Protein AF-A0A2H3DLX3-F1 (afdb_monomer_lite)

Sequence (160 aa):
MQASPPNLSQDDRSVIFDLLDMRLNRMTLQALLYGLYTGIVAIVLWVMFSPPKQSRGTFLRTMIIMLYVLLTIAYAMDWAFERRVFVEHGYNYYSVYTALIDDGPWWRANYFVGSVTGGISTLLVDIIIIWRCWTLWDRQWRAVSIPIICAVTGTGHADV

pLDDT: mean 80.69, std 12.64, range [38.03, 94.31]

Organism: Armillaria gallica (NCBI:txid47427)

Secondary structure (DSSP, 8-state):
-PPPPP---HHHHHHHHHHHHHHHHHHHHHHHHHHHHHHHHHHHHHHHHS----HHHHHHHHHHHHHHHHHHHHHHHHHHHHHHHHHHSTT-HHHHHHHHHS--HHHHHHHHHHHHHHHHHHHHHHHHHHHHHHHHTTT-GGGTHHHHHHHHHHHHTS--

Structure (mmCIF, N/CA/C/O backbone):
data_AF-A0A2H3DLX3-F1
#
_entry.id   AF-A0A2H3DLX3-F1
#
loop_
_atom_site.group_PDB
_atom_site.id
_atom_site.type_symbol
_atom_site.label_atom_id
_atom_site.label_alt_id
_atom_site.label_comp_id
_atom_site.label_asym_id
_atom_site.label_entity_id
_atom_site.label_seq_id
_atom_site.pdbx_PDB_ins_code
_atom_site.Cartn_x
_atom_site.Cartn_y
_atom_site.Cartn_z
_atom_site.occupancy
_atom_site.B_iso_or_equiv
_atom_site.auth_seq_id
_atom_site.auth_comp_id
_atom_site.auth_asym_id
_atom_site.auth_atom_id
_atom_site.pdbx_PDB_model_num
ATOM 1 N N . MET A 1 1 ? 8.086 5.882 -34.167 1.00 41.47 1 MET A N 1
ATOM 2 C CA . MET A 1 1 ? 9.440 5.504 -34.624 1.00 41.47 1 MET A CA 1
ATOM 3 C C . MET A 1 1 ? 10.029 4.578 -33.574 1.00 41.47 1 MET A C 1
ATOM 5 O O . MET A 1 1 ? 10.110 4.983 -32.424 1.00 41.47 1 MET A O 1
ATOM 9 N N . GLN A 1 2 ? 10.324 3.328 -33.938 1.00 54.31 2 GLN A N 1
ATOM 10 C CA . GLN A 1 2 ? 11.006 2.367 -33.066 1.00 54.31 2 GLN A CA 1
ATOM 11 C C . GLN A 1 2 ? 12.458 2.808 -32.890 1.00 54.31 2 GLN A C 1
ATOM 13 O O . GLN A 1 2 ? 13.198 2.878 -33.869 1.00 54.31 2 GLN A O 1
ATOM 18 N N . ALA A 1 3 ? 12.855 3.117 -31.660 1.00 55.12 3 ALA A N 1
ATOM 19 C CA . ALA A 1 3 ? 14.260 3.249 -31.318 1.00 55.12 3 ALA A CA 1
ATOM 20 C C . ALA A 1 3 ? 14.782 1.854 -30.962 1.00 55.12 3 ALA A C 1
ATOM 22 O O . ALA A 1 3 ? 14.257 1.208 -30.052 1.00 55.12 3 ALA A O 1
ATOM 23 N N . SER A 1 4 ? 15.792 1.372 -31.687 1.00 60.47 4 SER A N 1
ATOM 24 C CA . SER A 1 4 ? 16.584 0.231 -31.223 1.00 60.47 4 SER A CA 1
ATOM 25 C C . SER A 1 4 ? 17.097 0.526 -29.809 1.00 60.47 4 SER A C 1
ATOM 27 O O . SER A 1 4 ? 17.433 1.685 -29.540 1.00 60.47 4 SER A O 1
ATOM 29 N N . PRO A 1 5 ? 17.162 -0.474 -28.906 1.00 63.62 5 PRO A N 1
ATOM 30 C CA . PRO A 1 5 ? 17.785 -0.278 -27.604 1.00 63.62 5 PRO A CA 1
ATOM 31 C C . PRO A 1 5 ? 19.142 0.405 -27.781 1.00 63.62 5 PRO A C 1
ATOM 33 O O . PRO A 1 5 ? 19.903 -0.010 -28.664 1.00 63.62 5 PRO A O 1
ATOM 36 N N . PRO A 1 6 ? 19.467 1.424 -26.967 1.00 70.50 6 PRO A N 1
ATOM 37 C CA . PRO A 1 6 ? 20.822 1.940 -26.939 1.00 70.50 6 PRO A CA 1
ATOM 38 C C . PRO A 1 6 ? 21.776 0.778 -26.660 1.00 70.50 6 PRO A C 1
ATOM 40 O O . PRO A 1 6 ? 21.454 -0.148 -25.907 1.00 70.50 6 PRO A O 1
ATOM 43 N N . ASN A 1 7 ? 22.938 0.799 -27.307 1.00 75.44 7 ASN A N 1
ATOM 44 C CA . ASN A 1 7 ? 23.929 -0.258 -27.166 1.00 75.44 7 ASN A CA 1
ATOM 45 C C . ASN A 1 7 ? 24.624 -0.101 -25.802 1.00 75.44 7 ASN A C 1
ATOM 47 O O . ASN A 1 7 ? 25.690 0.493 -25.696 1.00 75.44 7 ASN A O 1
ATOM 51 N N . LEU A 1 8 ? 23.937 -0.550 -24.750 1.00 79.75 8 LEU A N 1
ATOM 52 C CA . LEU A 1 8 ? 24.357 -0.448 -23.352 1.00 79.75 8 LEU A CA 1
ATOM 53 C C . LEU A 1 8 ? 25.490 -1.430 -23.046 1.00 79.75 8 LEU A C 1
ATOM 55 O O . LEU A 1 8 ? 25.514 -2.519 -23.641 1.00 79.75 8 LEU A O 1
ATOM 59 N N . SER A 1 9 ? 26.366 -1.069 -22.098 1.00 85.12 9 SER A N 1
ATOM 60 C CA . SER A 1 9 ? 27.396 -1.969 -21.565 1.00 85.12 9 SER A CA 1
ATOM 61 C C . SER A 1 9 ? 26.753 -3.221 -20.960 1.00 85.12 9 SER A C 1
ATOM 63 O O . SER A 1 9 ? 25.580 -3.212 -20.580 1.00 85.12 9 SER A O 1
ATOM 65 N N . GLN A 1 10 ? 27.509 -4.316 -20.865 1.00 86.12 10 GLN A N 1
ATOM 66 C CA . GLN A 1 10 ? 27.044 -5.525 -20.185 1.00 86.12 10 GLN A CA 1
ATOM 67 C C . GLN A 1 10 ? 26.668 -5.232 -18.725 1.00 86.12 10 GLN A C 1
ATOM 69 O O . GLN A 1 10 ? 25.630 -5.709 -18.269 1.00 86.12 10 GLN A O 1
ATOM 74 N N . ASP A 1 11 ? 27.449 -4.386 -18.049 1.00 87.81 11 ASP A N 1
ATOM 75 C CA . ASP A 1 11 ? 27.209 -3.988 -16.659 1.00 87.81 11 ASP A CA 1
ATOM 76 C C . ASP A 1 11 ? 25.877 -3.230 -16.512 1.00 87.81 11 ASP A C 1
ATOM 78 O O . ASP A 1 11 ? 25.049 -3.563 -15.661 1.00 87.81 11 ASP A O 1
ATOM 82 N N . ASP A 1 12 ? 25.604 -2.277 -17.409 1.00 86.81 12 ASP A N 1
ATOM 83 C CA . ASP A 1 12 ? 24.348 -1.513 -17.413 1.00 86.81 12 ASP A CA 1
ATOM 84 C C . ASP A 1 12 ? 23.137 -2.428 -17.628 1.00 86.81 12 ASP A C 1
ATOM 86 O O . ASP A 1 12 ? 22.091 -2.265 -17.000 1.00 86.81 12 ASP A O 1
ATOM 90 N N . ARG A 1 13 ? 23.272 -3.423 -18.515 1.00 85.06 13 ARG A N 1
ATOM 91 C CA . ARG A 1 13 ? 22.211 -4.406 -18.761 1.00 85.06 13 ARG A CA 1
ATOM 92 C C . ARG A 1 13 ? 21.944 -5.242 -17.517 1.00 85.06 13 ARG A C 1
ATOM 94 O O . ARG A 1 13 ? 20.776 -5.417 -17.183 1.00 85.06 13 ARG A O 1
ATOM 101 N N . SER A 1 14 ? 22.984 -5.727 -16.830 1.00 88.56 14 SER A N 1
ATOM 102 C CA . SER A 1 14 ? 22.799 -6.486 -15.585 1.00 88.56 14 SER A CA 1
ATOM 103 C C . SER A 1 14 ? 22.086 -5.668 -14.514 1.00 88.56 14 SER A C 1
ATOM 105 O O . SER A 1 14 ? 21.132 -6.164 -13.929 1.00 88.56 14 SER A O 1
ATOM 107 N N . VAL A 1 15 ? 22.446 -4.392 -14.341 1.00 89.31 15 VAL A N 1
ATOM 108 C CA . VAL A 1 15 ? 21.783 -3.508 -13.368 1.00 89.31 15 VAL A CA 1
ATOM 109 C C . VAL A 1 15 ? 20.298 -3.328 -13.694 1.00 89.31 15 VAL A C 1
ATOM 111 O O . VAL A 1 15 ? 19.457 -3.359 -12.796 1.00 89.31 15 VAL A O 1
ATOM 114 N N . ILE A 1 16 ? 19.950 -3.168 -14.975 1.00 87.62 16 ILE A N 1
ATOM 115 C CA . ILE A 1 16 ? 18.548 -3.048 -15.393 1.00 87.62 16 ILE A CA 1
ATOM 116 C C . ILE A 1 16 ? 17.778 -4.342 -15.098 1.00 87.62 16 ILE A C 1
ATOM 118 O O . ILE A 1 16 ? 16.662 -4.277 -14.581 1.00 87.62 16 ILE A O 1
ATOM 122 N N . PHE A 1 17 ? 18.356 -5.507 -15.403 1.00 87.25 17 PHE A N 1
ATOM 123 C CA . PHE A 1 17 ? 17.718 -6.793 -15.115 1.00 87.25 17 PHE A CA 1
ATOM 124 C C . PHE A 1 17 ? 17.540 -7.034 -13.615 1.00 87.25 17 PHE A C 1
ATOM 126 O O . PHE A 1 17 ? 16.447 -7.425 -13.213 1.00 87.25 17 PHE A O 1
ATOM 133 N N . ASP A 1 18 ? 18.543 -6.724 -12.795 1.00 91.56 18 ASP A N 1
ATOM 134 C CA . ASP A 1 18 ? 18.451 -6.839 -11.336 1.00 91.56 18 ASP A CA 1
ATOM 135 C C . ASP A 1 18 ? 17.347 -5.934 -10.769 1.00 91.56 18 ASP A C 1
ATOM 137 O O . ASP A 1 18 ? 16.573 -6.349 -9.905 1.00 91.56 18 ASP A O 1
ATOM 141 N N . LEU A 1 19 ? 17.211 -4.707 -11.285 1.00 89.38 19 LEU A N 1
ATOM 142 C CA . LEU A 1 19 ? 16.143 -3.789 -10.881 1.00 89.38 19 LEU A CA 1
ATOM 143 C C . LEU A 1 19 ? 14.749 -4.329 -11.243 1.00 89.38 19 LEU A C 1
ATOM 145 O O . LEU A 1 19 ? 13.818 -4.245 -10.436 1.00 89.38 19 LEU A O 1
ATOM 149 N N . LEU A 1 20 ? 14.597 -4.858 -12.459 1.00 88.31 20 LEU A N 1
ATOM 150 C CA . LEU A 1 20 ? 13.344 -5.437 -12.952 1.00 88.31 20 LEU A CA 1
ATOM 151 C C . LEU A 1 20 ? 12.954 -6.683 -12.148 1.00 88.31 20 LEU A C 1
ATOM 153 O O . LEU A 1 20 ? 11.794 -6.818 -11.756 1.00 88.31 20 LEU A O 1
ATOM 157 N N . ASP A 1 21 ? 13.919 -7.558 -11.863 1.00 90.75 21 ASP A N 1
ATOM 158 C CA . ASP A 1 21 ? 13.715 -8.754 -11.046 1.00 90.75 21 ASP A CA 1
ATOM 159 C C . ASP A 1 21 ? 13.332 -8.384 -9.608 1.00 90.75 21 ASP A C 1
ATOM 161 O O . ASP A 1 21 ? 12.320 -8.855 -9.084 1.00 90.75 21 ASP A O 1
ATOM 165 N N . MET A 1 22 ? 14.050 -7.434 -8.999 1.00 92.12 22 MET A N 1
ATOM 166 C CA . MET A 1 22 ? 13.722 -6.908 -7.674 1.00 92.12 22 MET A CA 1
ATOM 167 C C . MET A 1 22 ? 12.293 -6.348 -7.618 1.00 92.12 22 MET A C 1
ATOM 169 O O . MET A 1 22 ? 11.569 -6.599 -6.649 1.00 92.12 22 MET A O 1
ATOM 173 N N . ARG A 1 23 ? 11.861 -5.608 -8.649 1.00 88.88 23 ARG A N 1
ATOM 174 C CA . ARG A 1 23 ? 10.494 -5.068 -8.765 1.00 88.88 23 ARG A CA 1
ATOM 175 C C . ARG A 1 23 ? 9.447 -6.177 -8.817 1.00 88.88 23 ARG A C 1
ATOM 177 O O . ARG A 1 23 ? 8.502 -6.151 -8.025 1.00 88.88 23 ARG A O 1
ATOM 184 N N . LEU A 1 24 ? 9.634 -7.171 -9.684 1.00 88.38 24 LEU A N 1
ATOM 185 C CA . LEU A 1 24 ? 8.723 -8.312 -9.814 1.00 88.38 24 LEU A CA 1
ATOM 186 C C . LEU A 1 24 ? 8.651 -9.142 -8.529 1.00 88.38 24 LEU A C 1
ATOM 188 O O . LEU A 1 24 ? 7.560 -9.506 -8.078 1.00 88.38 24 LEU A O 1
ATOM 192 N N . ASN A 1 25 ? 9.797 -9.404 -7.903 1.00 92.56 25 ASN A N 1
ATOM 193 C CA . ASN A 1 25 ? 9.865 -10.153 -6.656 1.00 92.56 25 ASN A CA 1
ATOM 194 C C . ASN A 1 25 ? 9.159 -9.398 -5.516 1.00 92.56 25 ASN A C 1
ATOM 196 O O . ASN A 1 25 ? 8.334 -9.967 -4.799 1.00 92.56 25 ASN A O 1
ATOM 200 N N . ARG A 1 26 ? 9.388 -8.082 -5.402 1.00 91.62 26 ARG A N 1
ATOM 201 C CA . ARG A 1 26 ? 8.689 -7.224 -4.434 1.00 91.62 26 ARG A CA 1
ATOM 202 C C . ARG A 1 26 ? 7.176 -7.240 -4.649 1.00 91.62 26 ARG A C 1
ATOM 204 O O . ARG A 1 26 ? 6.434 -7.409 -3.684 1.00 91.62 26 ARG A O 1
ATOM 211 N N . MET A 1 27 ? 6.715 -7.091 -5.890 1.00 90.06 27 MET A N 1
ATOM 212 C CA . MET A 1 27 ? 5.291 -7.115 -6.236 1.00 90.06 27 MET A CA 1
ATOM 213 C C . MET A 1 27 ? 4.648 -8.467 -5.901 1.00 90.06 27 MET A C 1
ATOM 215 O O . MET A 1 27 ? 3.540 -8.514 -5.364 1.00 90.06 27 MET A O 1
ATOM 219 N N . THR A 1 28 ? 5.361 -9.565 -6.158 1.00 90.44 28 THR A N 1
ATOM 220 C CA . THR A 1 28 ? 4.919 -10.926 -5.824 1.00 90.44 28 THR A CA 1
ATOM 221 C C . THR A 1 28 ? 4.784 -11.105 -4.316 1.00 90.44 28 THR A C 1
ATOM 223 O O . THR A 1 28 ? 3.740 -11.546 -3.832 1.00 90.44 28 THR A O 1
ATOM 226 N N . LEU A 1 29 ? 5.801 -10.700 -3.551 1.00 93.88 29 LEU A N 1
ATOM 227 C CA . LEU A 1 29 ? 5.761 -10.741 -2.092 1.00 93.88 29 LEU A CA 1
ATOM 228 C C . LEU A 1 29 ? 4.606 -9.891 -1.538 1.00 93.88 29 LEU A C 1
ATOM 230 O O . LEU A 1 29 ? 3.858 -10.346 -0.673 1.00 93.88 29 LEU A O 1
ATOM 234 N N . GLN A 1 30 ? 4.421 -8.682 -2.071 1.00 91.69 30 GLN A N 1
ATOM 235 C CA . GLN A 1 30 ? 3.330 -7.785 -1.694 1.00 91.69 30 GLN A CA 1
ATOM 236 C C . GLN A 1 30 ? 1.959 -8.408 -1.985 1.00 91.69 30 GLN A C 1
ATOM 238 O O . GLN A 1 30 ? 1.067 -8.328 -1.143 1.00 91.69 30 GLN A O 1
ATOM 243 N N . ALA A 1 31 ? 1.793 -9.077 -3.129 1.00 92.19 31 ALA A N 1
ATOM 244 C CA . ALA A 1 31 ? 0.563 -9.783 -3.481 1.00 92.19 31 ALA A CA 1
ATOM 245 C C . ALA A 1 31 ? 0.242 -10.922 -2.503 1.00 92.19 31 ALA A C 1
ATOM 247 O O . ALA A 1 31 ? -0.901 -11.056 -2.062 1.00 92.19 31 ALA A O 1
ATOM 248 N N . LEU A 1 32 ? 1.249 -11.712 -2.118 1.00 93.94 32 LEU A N 1
ATOM 249 C CA . LEU A 1 32 ? 1.090 -12.801 -1.151 1.00 93.94 32 LEU A CA 1
ATOM 250 C C . LEU A 1 32 ? 0.682 -12.273 0.230 1.00 93.94 32 LEU A C 1
ATOM 252 O O . LEU A 1 32 ? -0.268 -12.777 0.834 1.00 93.94 32 LEU A O 1
ATOM 256 N N . LEU A 1 33 ? 1.357 -11.225 0.709 1.00 93.62 33 LEU A N 1
ATOM 257 C CA . LEU A 1 33 ? 1.038 -10.572 1.981 1.00 93.62 33 LEU A CA 1
ATOM 258 C C . LEU A 1 33 ? -0.365 -9.956 1.967 1.00 93.62 33 LEU A C 1
ATOM 260 O O . LEU A 1 33 ? -1.117 -10.098 2.931 1.00 93.62 33 LEU A O 1
ATOM 264 N N . TYR A 1 34 ? -0.744 -9.312 0.865 1.00 93.25 34 TYR A N 1
ATOM 265 C CA . TYR A 1 34 ? -2.072 -8.734 0.699 1.00 93.25 34 TYR A CA 1
ATOM 266 C C . TYR A 1 34 ? -3.172 -9.812 0.645 1.00 93.25 34 TYR A C 1
ATOM 268 O O . TYR A 1 34 ? -4.246 -9.639 1.230 1.00 93.25 34 TYR A O 1
ATOM 276 N N . GLY A 1 35 ? -2.893 -10.962 0.024 1.00 92.38 35 GLY A N 1
ATOM 277 C CA . GLY A 1 35 ? -3.769 -12.135 0.053 1.00 92.38 35 GLY A CA 1
ATOM 278 C C . GLY A 1 35 ? -3.979 -12.674 1.472 1.00 92.38 35 GLY A C 1
ATOM 279 O O . GLY A 1 35 ? -5.120 -12.883 1.889 1.00 92.38 35 GLY A O 1
ATOM 280 N N . LEU A 1 36 ? -2.898 -12.817 2.249 1.00 94.31 36 LEU A N 1
ATOM 281 C CA . LEU A 1 36 ? -2.969 -13.204 3.663 1.00 94.31 36 LEU A CA 1
ATOM 282 C C . LEU A 1 36 ? -3.818 -12.208 4.470 1.00 94.31 36 LEU A C 1
ATOM 284 O O . LEU A 1 36 ? -4.722 -12.609 5.203 1.00 94.31 36 LEU A O 1
ATOM 288 N N . TYR A 1 37 ? -3.557 -10.910 4.302 1.00 91.69 37 TYR A N 1
ATOM 289 C CA . TYR A 1 37 ? -4.299 -9.846 4.975 1.00 91.69 37 TYR A CA 1
ATOM 290 C C . TYR A 1 37 ? -5.795 -9.887 4.640 1.00 91.69 37 TYR A C 1
ATOM 292 O O . TYR A 1 37 ? -6.634 -9.813 5.537 1.00 91.69 37 TYR A O 1
ATOM 300 N N . THR A 1 38 ? -6.138 -10.083 3.365 1.00 93.44 38 THR A N 1
ATOM 301 C CA . THR A 1 38 ? -7.527 -10.231 2.912 1.00 93.44 38 THR A CA 1
ATOM 302 C C . THR A 1 38 ? -8.215 -11.419 3.584 1.00 93.44 38 THR A C 1
ATOM 304 O O . THR A 1 38 ? -9.348 -11.286 4.047 1.00 93.44 38 THR A O 1
ATOM 307 N N . GLY A 1 39 ? -7.528 -12.559 3.708 1.00 93.12 39 GLY A N 1
ATOM 308 C CA . GLY A 1 39 ? -8.044 -13.724 4.430 1.00 93.12 39 GLY A CA 1
ATOM 309 C C . GLY A 1 39 ? -8.340 -13.422 5.902 1.00 93.12 39 GLY A C 1
ATOM 310 O O . GLY A 1 39 ? -9.413 -13.762 6.402 1.00 93.12 39 GLY A O 1
ATOM 311 N N . ILE A 1 40 ? -7.434 -12.717 6.586 1.00 92.62 40 ILE A N 1
ATOM 312 C CA . ILE A 1 40 ? -7.628 -12.292 7.981 1.00 92.62 40 ILE A CA 1
ATOM 313 C C . ILE A 1 40 ? -8.843 -11.365 8.100 1.00 92.62 40 ILE A C 1
ATOM 315 O O . ILE A 1 40 ? -9.707 -11.587 8.950 1.00 92.62 40 ILE A O 1
ATOM 319 N N . VAL A 1 41 ? -8.947 -10.350 7.236 1.00 90.69 41 VAL A N 1
ATOM 320 C CA . VAL A 1 41 ? -10.081 -9.414 7.227 1.00 90.69 41 VAL A CA 1
ATOM 321 C C . VAL A 1 41 ? -11.398 -10.150 6.980 1.00 90.69 41 VAL A C 1
ATOM 323 O O . VAL A 1 41 ? -12.377 -9.883 7.675 1.00 90.69 41 VAL A O 1
ATOM 326 N N . ALA A 1 42 ? -11.425 -11.114 6.058 1.00 90.69 42 ALA A N 1
ATOM 327 C CA . ALA A 1 42 ? -12.611 -11.918 5.784 1.00 90.69 42 ALA A CA 1
ATOM 328 C C . ALA A 1 42 ? -13.079 -12.698 7.026 1.00 90.69 42 ALA A C 1
ATOM 330 O O . ALA A 1 42 ? -14.267 -12.667 7.353 1.00 90.69 42 ALA A O 1
ATOM 331 N N . ILE A 1 43 ? -12.156 -13.328 7.763 1.00 90.62 43 ILE A N 1
ATOM 332 C CA . ILE A 1 43 ? -12.466 -14.038 9.016 1.00 90.62 43 ILE A CA 1
ATOM 333 C C . ILE A 1 43 ? -13.003 -13.066 10.076 1.00 90.62 43 ILE A C 1
ATOM 335 O O . ILE A 1 43 ? -14.012 -13.346 10.724 1.00 90.62 43 ILE A O 1
ATOM 339 N N . VAL A 1 44 ? -12.368 -11.902 10.242 1.00 89.12 44 VAL A N 1
ATOM 340 C CA . VAL A 1 44 ? -12.804 -10.883 11.212 1.00 89.12 44 VAL A CA 1
ATOM 341 C C . VAL A 1 44 ? -14.211 -10.381 10.887 1.00 89.12 44 VAL A C 1
ATOM 343 O O . VAL A 1 44 ? -15.057 -10.298 11.779 1.00 89.12 44 VAL A O 1
ATOM 346 N N . LEU A 1 45 ? -14.489 -10.083 9.616 1.00 86.38 45 LEU A N 1
ATOM 347 C CA . LEU A 1 45 ? -15.814 -9.657 9.174 1.00 86.38 45 LEU A CA 1
ATOM 348 C C . LEU A 1 45 ? -16.851 -10.757 9.401 1.00 86.38 45 LEU A C 1
ATOM 350 O O . LEU A 1 45 ? -17.918 -10.469 9.939 1.00 86.38 45 LEU A O 1
ATOM 354 N N . TRP A 1 46 ? -16.529 -12.008 9.069 1.00 84.88 46 TRP A N 1
ATOM 355 C CA . TRP A 1 46 ? -17.410 -13.153 9.300 1.00 84.88 46 TRP A CA 1
ATOM 356 C C . TRP A 1 46 ? -17.849 -13.265 10.767 1.00 84.88 46 TRP A C 1
ATOM 358 O O . TRP A 1 46 ? -19.043 -13.351 11.065 1.00 84.88 46 TRP A O 1
ATOM 368 N N . VAL A 1 47 ? -16.895 -13.168 11.698 1.00 83.62 47 VAL A N 1
ATOM 369 C CA . VAL A 1 47 ? -17.179 -13.177 13.142 1.00 83.62 47 VAL A CA 1
ATOM 370 C C . VAL A 1 47 ? -18.041 -11.974 13.546 1.00 83.62 47 VAL A C 1
ATOM 372 O O . VAL A 1 47 ? -18.964 -12.118 14.345 1.00 83.62 47 VAL A O 1
ATOM 375 N N . MET A 1 48 ? -17.802 -10.794 12.966 1.00 79.19 48 MET A N 1
ATOM 376 C CA . MET A 1 48 ? -18.572 -9.577 13.263 1.00 79.19 48 MET A CA 1
ATOM 377 C C . MET A 1 48 ? -19.995 -9.552 12.682 1.00 79.19 48 MET A C 1
ATOM 379 O O . MET A 1 48 ? -20.835 -8.804 13.186 1.00 79.19 48 MET A O 1
ATOM 383 N N . PHE A 1 49 ? -20.281 -10.307 11.619 1.00 76.31 49 PHE A N 1
ATOM 384 C CA . PHE A 1 49 ? -21.615 -10.385 11.008 1.00 76.31 49 PHE A CA 1
ATOM 385 C C . PHE A 1 49 ? -22.537 -11.423 11.672 1.00 76.31 49 PHE A C 1
ATOM 387 O O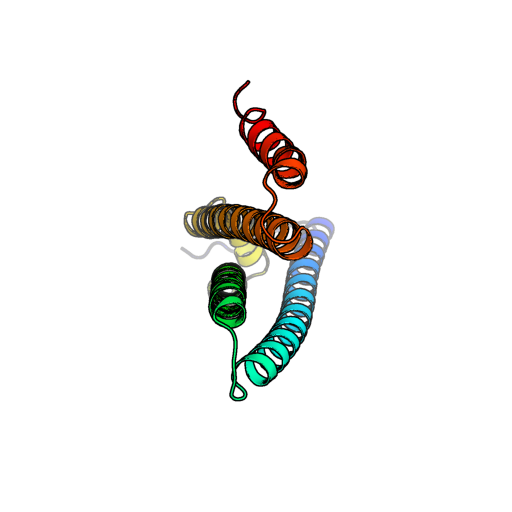 . PHE A 1 49 ? -23.735 -11.436 11.390 1.00 76.31 49 PHE A O 1
ATOM 394 N N . SER A 1 50 ? -22.022 -12.238 12.596 1.00 78.19 50 SER A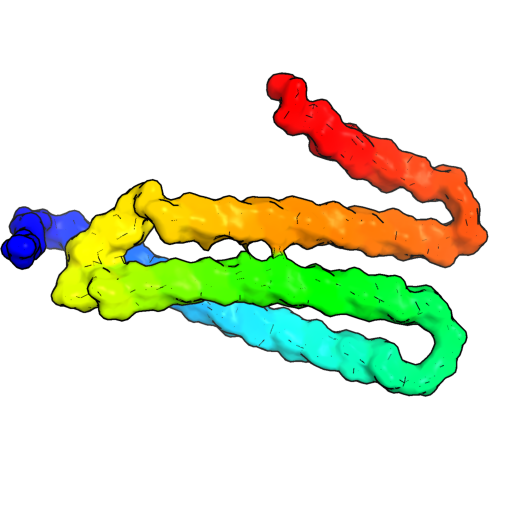 N 1
ATOM 395 C CA . SER A 1 50 ? -22.829 -13.182 13.380 1.00 78.19 50 SER A CA 1
ATOM 396 C C . SER A 1 50 ? -23.739 -12.449 14.409 1.00 78.19 50 SER A C 1
ATOM 398 O O . SER A 1 50 ? -23.292 -11.485 15.036 1.00 78.19 50 SER A O 1
ATOM 400 N N . PRO A 1 51 ? -25.023 -12.836 14.591 1.00 63.62 51 PRO A N 1
ATOM 401 C CA . PRO A 1 51 ? -26.036 -12.024 15.305 1.00 63.62 51 PRO A CA 1
ATOM 402 C C . PRO A 1 51 ? -26.076 -12.218 16.854 1.00 63.62 51 PRO A C 1
ATOM 404 O O . PRO A 1 51 ? -25.808 -13.324 17.315 1.00 63.62 51 PRO A O 1
ATOM 407 N N . PRO A 1 52 ? -26.567 -11.245 17.679 1.00 64.75 52 PRO A N 1
ATOM 408 C CA . PRO A 1 52 ? -25.989 -9.901 17.912 1.00 64.75 52 PRO A CA 1
ATOM 409 C C . PRO A 1 52 ? -26.042 -9.423 19.403 1.00 64.75 52 PRO A C 1
ATOM 411 O O . PRO A 1 52 ? -26.622 -10.099 20.251 1.00 64.75 52 PRO A O 1
ATOM 414 N N . LYS A 1 53 ? -25.545 -8.195 19.713 1.00 50.72 53 LYS A N 1
ATOM 415 C CA . LYS A 1 53 ? -26.267 -7.236 20.611 1.00 50.72 53 LYS A CA 1
ATOM 416 C C . LYS A 1 53 ? -25.775 -5.777 20.724 1.00 50.72 53 LYS A C 1
ATOM 418 O O . LYS A 1 53 ? -26.503 -4.988 21.316 1.00 50.72 53 LYS A O 1
ATOM 423 N N . GLN A 1 54 ? -24.618 -5.351 20.203 1.00 63.44 54 GLN A N 1
ATOM 424 C CA . GLN A 1 54 ? -24.081 -4.025 20.580 1.00 63.44 54 GLN A CA 1
ATOM 425 C C . GLN A 1 54 ? -23.812 -3.075 19.403 1.00 63.44 54 GLN A C 1
ATOM 427 O O . GLN A 1 54 ? -23.067 -3.404 18.484 1.00 63.44 54 GLN A O 1
ATOM 432 N N . SER A 1 55 ? -24.334 -1.845 19.493 1.00 58.81 55 SER A N 1
ATOM 433 C CA . SER A 1 55 ? -24.046 -0.718 18.583 1.00 58.81 55 SER A CA 1
ATOM 434 C C . SER A 1 55 ? -22.545 -0.416 18.436 1.00 58.81 55 SER A C 1
ATOM 436 O O . SER A 1 55 ? -22.109 0.076 17.398 1.00 58.81 55 SER A O 1
ATOM 438 N N . ARG A 1 56 ? -21.736 -0.789 19.440 1.00 62.16 56 ARG A N 1
ATOM 439 C CA . ARG A 1 56 ? -20.264 -0.730 19.423 1.00 62.16 56 ARG A CA 1
ATOM 440 C C . ARG A 1 56 ? -19.631 -1.591 18.317 1.00 62.16 56 ARG A C 1
ATOM 442 O O . ARG A 1 56 ? -18.567 -1.237 17.819 1.00 62.16 56 A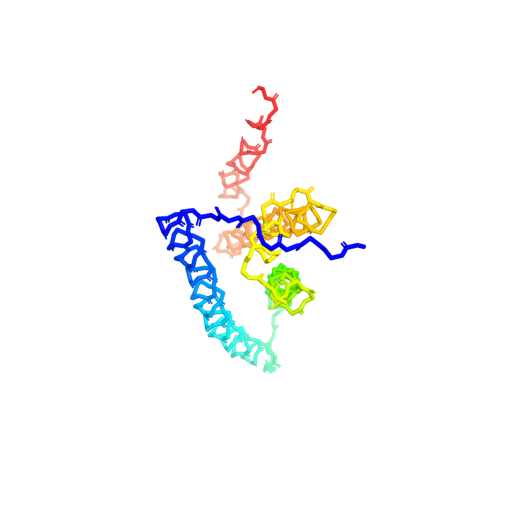RG A O 1
ATOM 449 N N . GLY A 1 57 ? -20.281 -2.682 17.901 1.00 72.38 57 GLY A N 1
ATOM 450 C CA . GLY A 1 57 ? -19.801 -3.539 16.811 1.00 72.38 57 GLY A CA 1
ATOM 451 C C . GLY A 1 57 ? -19.939 -2.893 15.430 1.00 72.38 57 GLY A C 1
ATOM 452 O O . GLY A 1 57 ? -19.084 -3.091 14.571 1.00 72.38 57 GLY A O 1
ATOM 453 N N . THR A 1 58 ? -20.966 -2.061 15.227 1.00 80.38 58 THR A N 1
ATOM 454 C CA . THR A 1 58 ? -21.217 -1.402 13.937 1.00 80.38 58 THR A CA 1
ATOM 455 C C . THR A 1 58 ? -20.105 -0.421 13.576 1.00 80.38 58 THR A C 1
ATOM 457 O O . THR A 1 58 ? -19.635 -0.450 12.444 1.00 80.38 58 THR A O 1
ATOM 460 N N . PHE A 1 59 ? -19.641 0.392 14.532 1.00 82.19 59 PHE A N 1
ATOM 461 C CA . PHE A 1 59 ? -18.574 1.375 14.306 1.00 82.19 59 PHE A CA 1
ATOM 462 C C . PHE A 1 59 ? -17.241 0.719 13.916 1.00 82.19 59 PHE A C 1
ATOM 464 O O . PHE A 1 59 ? -16.625 1.078 12.915 1.00 82.19 59 PHE A O 1
ATOM 471 N N . LEU A 1 60 ? -16.812 -0.297 14.668 1.00 83.50 60 LEU A N 1
ATOM 472 C CA . LEU A 1 60 ? -15.586 -1.034 14.352 1.00 83.50 60 LEU A CA 1
ATOM 473 C C . LEU A 1 60 ? -15.673 -1.724 12.993 1.00 83.50 60 LEU A C 1
ATOM 475 O O . LEU A 1 60 ? -14.722 -1.673 12.220 1.00 83.50 60 LEU A O 1
ATOM 479 N N . ARG A 1 61 ? -16.826 -2.323 12.682 1.00 84.50 61 ARG A N 1
ATOM 480 C CA . ARG A 1 61 ? -17.062 -2.971 11.394 1.00 84.50 61 ARG A CA 1
ATOM 481 C C . ARG A 1 61 ? -16.939 -1.981 10.240 1.00 84.50 61 ARG A C 1
ATOM 483 O O . ARG A 1 61 ? -16.260 -2.286 9.267 1.00 84.50 61 ARG A O 1
ATOM 490 N N . THR A 1 62 ? -17.540 -0.793 10.348 1.00 87.19 62 THR A N 1
ATOM 491 C CA . THR A 1 62 ? -17.412 0.236 9.303 1.00 87.19 62 THR A CA 1
ATOM 492 C C . THR A 1 62 ? -15.967 0.692 9.134 1.00 87.19 62 THR A C 1
ATOM 494 O O . THR A 1 62 ? -15.511 0.818 8.005 1.00 87.19 62 THR A O 1
ATOM 497 N N . MET A 1 63 ? -15.220 0.876 10.227 1.00 87.56 63 MET A N 1
ATOM 498 C CA . MET A 1 63 ? -13.813 1.287 10.156 1.00 87.56 63 MET A CA 1
ATOM 499 C C . MET A 1 63 ? -12.923 0.218 9.509 1.00 87.56 63 MET A C 1
ATOM 501 O O . MET A 1 63 ? -12.122 0.543 8.640 1.00 87.56 63 MET A O 1
ATOM 505 N N . ILE A 1 64 ? -13.099 -1.058 9.871 1.00 89.88 64 ILE A N 1
ATOM 506 C CA . ILE A 1 64 ? -12.352 -2.179 9.275 1.00 89.88 64 ILE A CA 1
ATOM 507 C C . ILE A 1 64 ? -12.636 -2.290 7.774 1.00 89.88 64 ILE A C 1
ATOM 509 O O . ILE A 1 64 ? -11.705 -2.463 6.992 1.00 89.88 64 ILE A O 1
ATOM 513 N N . ILE A 1 65 ? -13.900 -2.150 7.360 1.00 90.62 65 ILE A N 1
ATOM 514 C CA . ILE A 1 65 ? -14.269 -2.167 5.938 1.00 90.62 65 ILE A CA 1
ATOM 515 C C . ILE A 1 65 ? -13.626 -0.987 5.201 1.00 90.62 65 ILE A C 1
ATOM 517 O O . ILE A 1 65 ? -13.039 -1.189 4.144 1.00 90.62 65 ILE A O 1
ATOM 521 N N . MET A 1 66 ? -13.684 0.228 5.756 1.00 91.00 66 MET A N 1
ATOM 522 C CA . MET A 1 66 ? -13.082 1.415 5.132 1.00 91.00 66 MET A CA 1
ATOM 523 C C . MET A 1 66 ? -11.563 1.278 4.988 1.00 91.00 66 MET A C 1
ATOM 525 O O . MET A 1 66 ? -11.032 1.539 3.912 1.00 91.00 66 MET A O 1
ATOM 529 N N . LEU A 1 67 ? -10.873 0.807 6.032 1.00 91.50 67 LEU A N 1
ATOM 530 C CA . LEU A 1 67 ? -9.435 0.529 5.987 1.00 91.50 67 LEU A CA 1
ATOM 531 C C . LEU A 1 67 ? -9.089 -0.518 4.923 1.00 91.50 67 LEU A C 1
ATOM 533 O O . LEU A 1 67 ? -8.157 -0.321 4.147 1.00 91.50 67 LEU A O 1
ATOM 537 N N . TYR A 1 68 ? -9.866 -1.601 4.845 1.00 92.62 68 TYR A N 1
ATOM 538 C CA . TYR A 1 68 ? -9.674 -2.624 3.822 1.00 92.62 68 TYR A CA 1
ATOM 539 C C . TYR A 1 68 ? -9.864 -2.057 2.411 1.00 92.62 68 TYR A C 1
ATOM 541 O O . TYR A 1 68 ? -9.031 -2.296 1.539 1.00 92.62 68 TYR A O 1
ATOM 549 N N . VAL A 1 69 ? -10.912 -1.261 2.182 1.00 93.38 69 VAL A N 1
ATOM 550 C CA . VAL A 1 69 ? -11.173 -0.621 0.883 1.00 93.38 69 VAL A CA 1
ATOM 551 C C . VAL A 1 69 ? -10.033 0.323 0.492 1.00 93.38 69 VAL A C 1
ATOM 553 O O . VAL A 1 69 ? -9.556 0.244 -0.637 1.00 93.38 69 VAL A O 1
ATOM 556 N N . LEU A 1 70 ? -9.546 1.165 1.409 1.00 91.81 70 LEU A N 1
ATOM 557 C CA . LEU A 1 70 ? -8.428 2.080 1.140 1.00 91.81 70 LEU A CA 1
ATOM 558 C C . LEU A 1 70 ? -7.149 1.328 0.768 1.00 91.81 70 LEU A C 1
ATOM 560 O O . LEU A 1 70 ? -6.513 1.662 -0.231 1.00 91.81 70 LEU A O 1
ATOM 564 N N . LEU A 1 71 ? -6.809 0.281 1.523 1.00 92.25 71 LEU A N 1
ATOM 565 C CA . LEU A 1 71 ? -5.652 -0.559 1.222 1.00 92.25 71 LEU A CA 1
ATOM 566 C C . LEU A 1 71 ? -5.807 -1.273 -0.128 1.00 92.25 71 LEU A C 1
ATOM 568 O O . LEU A 1 71 ? -4.846 -1.386 -0.883 1.00 92.25 71 LEU A O 1
ATOM 572 N N . THR A 1 72 ? -7.020 -1.725 -0.450 1.00 92.25 72 THR A N 1
ATOM 573 C CA . THR A 1 72 ? -7.337 -2.366 -1.734 1.00 92.25 72 THR A CA 1
ATOM 574 C C . THR A 1 72 ? -7.146 -1.405 -2.899 1.00 92.25 72 THR A C 1
ATOM 576 O O . THR A 1 72 ? -6.561 -1.788 -3.906 1.00 92.25 72 THR A O 1
ATOM 579 N N . ILE A 1 73 ? -7.594 -0.154 -2.762 1.00 91.75 73 ILE A N 1
ATOM 580 C CA . ILE A 1 73 ? -7.400 0.886 -3.781 1.00 91.75 73 ILE A CA 1
ATOM 581 C C . ILE A 1 73 ? -5.906 1.153 -3.985 1.00 91.75 73 ILE A C 1
ATOM 583 O O . ILE A 1 73 ? -5.447 1.168 -5.125 1.00 91.75 73 ILE A O 1
ATOM 587 N N . ALA A 1 74 ? -5.143 1.314 -2.899 1.00 91.06 74 ALA A N 1
ATOM 588 C CA . ALA A 1 74 ? -3.700 1.534 -2.971 1.00 91.06 74 ALA A CA 1
ATOM 589 C C . ALA A 1 74 ? -2.984 0.373 -3.678 1.00 91.06 74 ALA A C 1
ATOM 591 O O . ALA A 1 74 ? -2.224 0.587 -4.620 1.00 91.06 74 ALA A O 1
ATOM 592 N N . TYR A 1 75 ? -3.285 -0.864 -3.273 1.00 90.44 75 TYR A N 1
ATOM 593 C CA . TYR A 1 75 ? -2.705 -2.064 -3.868 1.00 90.44 75 TYR A CA 1
ATOM 594 C C . TYR A 1 75 ? -3.092 -2.233 -5.344 1.00 90.44 75 TYR A C 1
ATOM 596 O O . TYR A 1 75 ? -2.245 -2.560 -6.171 1.00 90.44 75 TYR A O 1
ATOM 604 N N . ALA A 1 76 ? -4.356 -1.985 -5.696 1.00 91.44 76 ALA A N 1
ATOM 605 C CA . ALA A 1 76 ? -4.836 -2.099 -7.069 1.00 91.44 76 ALA A CA 1
ATOM 606 C C . ALA A 1 76 ? -4.182 -1.071 -8.002 1.00 91.44 76 ALA A C 1
ATOM 608 O O . ALA A 1 76 ? -3.873 -1.408 -9.144 1.00 91.44 76 ALA A O 1
ATOM 609 N N . MET A 1 77 ? -3.951 0.157 -7.526 1.00 89.62 77 MET A N 1
ATOM 610 C CA . MET A 1 77 ? -3.248 1.189 -8.294 1.00 89.62 77 MET A CA 1
ATOM 611 C C . MET A 1 77 ? -1.783 0.826 -8.534 1.00 89.62 77 MET A C 1
ATOM 613 O O . MET A 1 77 ? -1.321 0.920 -9.672 1.00 89.62 77 MET A O 1
ATOM 617 N N . ASP A 1 78 ? -1.090 0.344 -7.502 1.00 87.75 78 ASP A N 1
ATOM 618 C CA . ASP A 1 78 ? 0.302 -0.099 -7.606 1.00 87.75 78 ASP A CA 1
ATOM 619 C C . ASP A 1 78 ? 0.427 -1.287 -8.572 1.00 87.75 78 ASP A C 1
ATOM 621 O O . ASP A 1 78 ? 1.241 -1.284 -9.496 1.00 87.75 78 ASP A O 1
ATOM 625 N N . TRP A 1 79 ? -0.484 -2.257 -8.449 1.00 89.50 79 TRP A N 1
ATOM 626 C CA . TRP A 1 79 ? -0.562 -3.398 -9.355 1.00 89.50 79 TRP A CA 1
ATOM 627 C C . TRP A 1 79 ? -0.858 -2.989 -10.803 1.00 89.50 79 TRP A C 1
ATOM 629 O O . TRP A 1 79 ? -0.243 -3.515 -11.732 1.00 89.50 79 TRP A O 1
ATOM 639 N N . ALA A 1 80 ? -1.784 -2.050 -11.015 1.00 88.75 80 ALA A N 1
ATOM 640 C CA . ALA A 1 80 ? -2.126 -1.555 -12.345 1.00 88.75 80 ALA A CA 1
ATOM 641 C C . ALA A 1 80 ? -0.956 -0.801 -12.992 1.00 88.75 80 ALA A C 1
ATOM 643 O O . ALA A 1 80 ? -0.715 -0.978 -14.187 1.00 88.75 80 ALA A O 1
ATOM 644 N N . PHE A 1 81 ? -0.219 -0.004 -12.211 1.00 86.19 81 PHE A N 1
ATOM 645 C CA . PHE A 1 81 ? 0.985 0.688 -12.665 1.00 86.19 81 PHE A CA 1
ATOM 646 C C . PHE A 1 81 ? 2.057 -0.306 -13.122 1.00 86.19 81 PHE A C 1
ATOM 648 O O . PHE A 1 81 ? 2.481 -0.255 -14.276 1.00 86.19 81 PHE A O 1
ATOM 655 N N . GLU A 1 82 ? 2.428 -1.263 -12.269 1.00 84.69 82 GLU A N 1
ATOM 656 C CA . GLU A 1 82 ? 3.447 -2.269 -12.592 1.00 84.69 82 GLU A CA 1
ATOM 657 C C . GLU A 1 82 ? 3.020 -3.119 -13.798 1.00 84.69 82 GLU A C 1
ATOM 659 O O . GLU A 1 82 ? 3.763 -3.255 -14.771 1.00 84.69 82 GLU A O 1
ATOM 664 N N . ARG A 1 83 ? 1.772 -3.612 -13.826 1.00 87.38 83 ARG A N 1
ATOM 665 C CA . ARG A 1 83 ? 1.248 -4.366 -14.977 1.00 87.38 83 ARG A CA 1
ATOM 666 C C . ARG A 1 83 ? 1.377 -3.572 -16.272 1.00 87.38 83 ARG A C 1
ATOM 668 O O . ARG A 1 83 ? 1.714 -4.145 -17.302 1.00 87.38 83 ARG A O 1
ATOM 675 N N . ARG A 1 84 ? 1.113 -2.267 -16.239 1.00 83.25 84 ARG A N 1
ATOM 676 C CA . ARG A 1 84 ? 1.235 -1.406 -17.413 1.00 83.25 84 ARG A CA 1
ATOM 677 C C . ARG A 1 84 ? 2.682 -1.283 -17.880 1.00 83.25 84 ARG A C 1
ATOM 679 O O . ARG A 1 84 ? 2.951 -1.419 -19.071 1.00 83.25 84 ARG A O 1
ATOM 686 N N . VAL A 1 85 ? 3.610 -1.060 -16.956 1.00 83.81 85 VAL A N 1
ATOM 687 C CA . VAL A 1 85 ? 5.042 -0.967 -17.261 1.00 83.81 85 VAL A CA 1
ATOM 688 C C . VAL A 1 85 ? 5.547 -2.277 -17.882 1.00 83.81 85 VAL A C 1
ATOM 690 O O . VAL A 1 85 ? 6.182 -2.249 -18.933 1.00 83.81 85 VAL A O 1
ATOM 693 N N . PHE A 1 86 ? 5.169 -3.432 -17.333 1.00 81.06 86 PHE A N 1
ATOM 694 C CA . PHE A 1 86 ? 5.621 -4.731 -17.842 1.00 81.06 86 PHE A CA 1
ATOM 695 C C . PHE A 1 86 ? 4.884 -5.224 -19.098 1.00 81.06 86 PHE A C 1
ATOM 697 O O . PHE A 1 86 ? 5.502 -5.868 -19.940 1.00 81.06 86 PHE A O 1
ATOM 704 N N . VAL A 1 87 ? 3.584 -4.950 -19.258 1.00 80.69 87 VAL A N 1
ATOM 705 C CA . VAL A 1 87 ? 2.783 -5.460 -20.392 1.00 80.69 87 VAL A CA 1
ATOM 706 C C . VAL A 1 87 ? 2.788 -4.496 -21.577 1.00 80.69 87 VAL A C 1
ATOM 708 O O . VAL A 1 87 ? 2.953 -4.929 -22.713 1.00 80.69 87 VAL A O 1
ATOM 711 N N . GLU A 1 88 ? 2.623 -3.193 -21.341 1.00 78.81 88 GLU A N 1
ATOM 712 C CA . GLU A 1 88 ? 2.534 -2.193 -22.418 1.00 78.81 88 GLU A CA 1
ATOM 713 C C . GLU A 1 88 ? 3.923 -1.791 -22.932 1.00 78.81 88 GLU A C 1
ATOM 715 O O . GLU A 1 88 ? 4.087 -1.553 -24.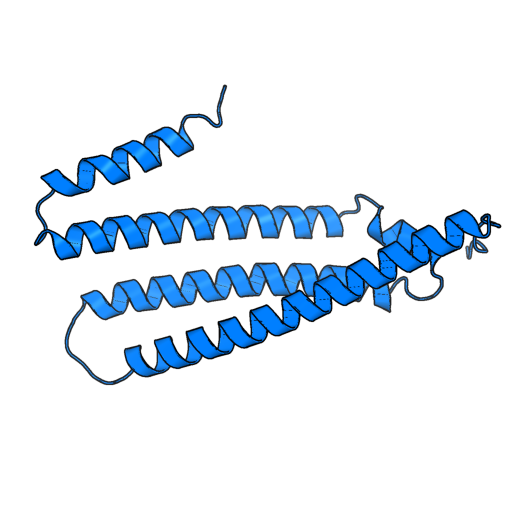126 1.00 78.81 88 GLU A O 1
ATOM 720 N N . HIS A 1 89 ? 4.939 -1.783 -22.059 1.00 79.19 89 HIS A N 1
ATOM 721 C CA . HIS A 1 89 ? 6.325 -1.452 -22.421 1.00 79.19 89 HIS A CA 1
ATOM 722 C C . HIS A 1 89 ? 7.251 -2.679 -22.446 1.00 79.19 89 HIS A C 1
ATOM 724 O O . HIS A 1 89 ? 8.461 -2.527 -22.617 1.00 79.19 89 HIS A O 1
ATOM 730 N N . GLY A 1 90 ? 6.691 -3.891 -22.352 1.00 74.19 90 GLY A N 1
ATOM 731 C CA . GLY A 1 90 ? 7.404 -5.175 -22.286 1.00 74.19 90 GLY A CA 1
ATOM 732 C C . GLY A 1 90 ? 8.147 -5.611 -23.549 1.00 74.19 90 GLY A C 1
ATOM 733 O O . GLY A 1 90 ? 8.748 -6.681 -23.564 1.00 74.19 90 GLY A O 1
ATOM 734 N N . TYR A 1 91 ? 8.122 -4.813 -24.618 1.00 74.56 91 TYR A N 1
ATOM 735 C CA . TYR A 1 91 ? 8.789 -5.140 -25.881 1.00 74.56 91 TYR A CA 1
ATOM 736 C C . TYR A 1 91 ? 10.316 -5.221 -25.754 1.00 74.56 91 TYR A C 1
ATOM 738 O O . TYR A 1 91 ? 10.960 -5.934 -26.521 1.00 74.56 91 TYR A O 1
ATOM 746 N N . ASN A 1 92 ? 10.903 -4.470 -24.820 1.00 79.38 92 ASN A N 1
ATOM 747 C CA . ASN A 1 92 ? 12.341 -4.417 -24.596 1.00 79.38 92 ASN A CA 1
ATOM 748 C C . ASN A 1 92 ? 12.649 -4.065 -23.131 1.00 79.38 92 ASN A C 1
ATOM 750 O O . ASN A 1 92 ? 11.969 -3.230 -22.541 1.00 79.38 92 ASN A O 1
ATOM 754 N N . TYR A 1 93 ? 13.712 -4.631 -22.551 1.00 76.62 93 TYR A N 1
ATOM 755 C CA . TYR A 1 93 ? 14.122 -4.335 -21.169 1.00 76.62 93 TYR A CA 1
ATOM 756 C C . TYR A 1 93 ? 14.360 -2.831 -20.956 1.00 76.62 93 TYR A C 1
ATOM 758 O O . TYR A 1 93 ? 13.992 -2.277 -19.923 1.00 76.62 93 TYR A O 1
ATOM 766 N N . TYR A 1 94 ? 14.902 -2.150 -21.972 1.00 80.69 94 TYR A N 1
ATOM 767 C CA . TYR A 1 94 ? 15.134 -0.711 -21.925 1.00 80.69 94 TYR A CA 1
ATOM 768 C C . TYR A 1 94 ? 13.830 0.097 -21.905 1.00 80.69 94 TYR A C 1
ATOM 770 O O . TYR A 1 94 ? 13.751 1.070 -21.167 1.00 80.69 94 TYR A O 1
ATOM 778 N N . SER A 1 95 ? 12.792 -0.308 -22.650 1.00 81.44 95 SER A N 1
ATOM 779 C CA . SER A 1 95 ? 11.511 0.414 -22.645 1.00 81.44 95 SER A CA 1
ATOM 780 C C . SER A 1 95 ? 10.761 0.249 -21.327 1.00 81.44 95 SER A C 1
ATOM 782 O O . SER A 1 95 ? 10.163 1.214 -20.855 1.00 81.44 95 SER A O 1
ATOM 784 N N . VAL A 1 96 ? 10.836 -0.936 -20.709 1.00 80.44 96 VAL A N 1
ATOM 785 C CA . VAL A 1 96 ? 10.302 -1.168 -19.357 1.00 80.44 96 VAL A CA 1
ATOM 786 C C . VAL A 1 96 ? 11.041 -0.290 -18.345 1.00 80.44 96 VAL A C 1
ATOM 788 O O . VAL A 1 96 ? 10.409 0.413 -17.565 1.00 80.44 96 VAL A O 1
ATOM 791 N N . TYR A 1 97 ? 12.375 -0.261 -18.407 1.00 79.88 97 TYR A N 1
ATOM 792 C CA . TYR A 1 97 ? 13.207 0.574 -17.540 1.00 79.88 97 TYR A CA 1
ATOM 793 C C . TYR A 1 97 ? 12.905 2.070 -17.689 1.00 79.88 97 TYR A C 1
ATOM 795 O O . TYR A 1 97 ? 12.692 2.758 -16.693 1.00 79.88 97 TYR A O 1
ATOM 803 N N . THR A 1 98 ? 12.822 2.581 -18.922 1.00 82.00 98 THR A N 1
ATOM 804 C CA . THR A 1 98 ? 12.491 3.993 -19.149 1.00 82.00 98 THR A CA 1
ATOM 805 C C . THR A 1 98 ? 11.078 4.320 -18.692 1.00 82.00 98 THR A C 1
ATOM 807 O O . THR A 1 98 ? 10.886 5.367 -18.101 1.00 82.00 98 THR A O 1
ATOM 810 N N . ALA A 1 99 ? 10.100 3.432 -18.897 1.00 81.38 99 ALA A N 1
ATOM 811 C CA . ALA A 1 99 ? 8.730 3.653 -18.427 1.00 81.38 99 ALA A CA 1
ATOM 812 C C . ALA A 1 99 ? 8.602 3.586 -16.895 1.00 81.38 99 ALA A C 1
ATOM 814 O O . ALA A 1 99 ? 7.681 4.172 -16.333 1.00 81.38 99 ALA A O 1
ATOM 815 N N . LEU A 1 100 ? 9.512 2.869 -16.226 1.00 80.12 100 LEU A N 1
ATOM 816 C CA . LEU A 1 100 ? 9.566 2.774 -14.770 1.00 80.12 100 LEU A CA 1
ATOM 817 C C . LEU A 1 100 ? 10.178 4.025 -14.123 1.00 80.12 100 LEU A C 1
ATOM 819 O O . LEU A 1 100 ? 9.736 4.427 -13.049 1.00 80.12 100 LEU A O 1
ATOM 823 N N . ILE A 1 101 ? 11.218 4.585 -14.747 1.00 80.38 101 ILE A N 1
ATOM 824 C CA . ILE A 1 101 ? 11.938 5.769 -14.249 1.00 80.38 101 ILE A CA 1
ATOM 825 C C . ILE A 1 101 ? 11.305 7.073 -14.731 1.00 80.38 101 ILE A C 1
ATOM 827 O O . ILE A 1 101 ? 11.505 8.111 -14.108 1.00 80.38 101 ILE A O 1
ATOM 831 N N . ASP A 1 102 ? 10.543 7.041 -15.821 1.00 82.25 102 ASP A N 1
ATOM 832 C CA . ASP A 1 102 ? 9.818 8.213 -16.289 1.00 82.25 102 ASP A CA 1
ATOM 833 C C . ASP A 1 102 ? 8.806 8.672 -15.228 1.00 82.25 102 ASP A C 1
ATOM 835 O O . ASP A 1 102 ? 7.897 7.932 -14.839 1.00 82.25 102 ASP A O 1
ATOM 839 N N . ASP A 1 103 ? 8.930 9.932 -14.801 1.00 73.00 103 ASP A N 1
ATOM 840 C CA . ASP A 1 103 ? 8.020 10.615 -13.868 1.00 73.00 103 ASP A CA 1
ATOM 841 C C . ASP A 1 103 ? 6.690 10.993 -14.547 1.00 73.00 103 ASP A C 1
ATOM 843 O O . ASP A 1 103 ? 6.155 12.106 -14.405 1.00 73.00 103 ASP A O 1
ATOM 847 N N . GLY A 1 104 ? 6.157 10.058 -15.329 1.00 82.00 104 GLY A N 1
ATOM 848 C CA . GLY A 1 104 ? 4.973 10.226 -16.137 1.00 82.00 104 GLY A CA 1
ATOM 849 C C . GLY A 1 104 ? 3.699 10.394 -15.300 1.00 82.00 104 GLY A C 1
ATOM 850 O O . GLY A 1 104 ? 3.675 10.175 -14.082 1.00 82.00 104 GLY A O 1
ATOM 851 N N . PRO A 1 105 ? 2.574 10.735 -15.954 1.00 82.69 105 PRO A N 1
ATOM 852 C CA . PRO A 1 105 ? 1.294 10.976 -15.283 1.00 82.69 105 PRO A CA 1
ATOM 853 C C . PRO A 1 105 ? 0.836 9.812 -14.393 1.00 82.69 105 PRO A C 1
ATOM 855 O O . PRO A 1 105 ? 0.197 10.024 -13.367 1.00 82.69 105 PRO A O 1
ATOM 858 N N . TRP A 1 106 ? 1.187 8.583 -14.773 1.00 81.81 106 TRP A N 1
ATOM 859 C CA . TRP A 1 106 ? 0.796 7.364 -14.070 1.00 81.81 106 TRP A CA 1
ATOM 860 C C . TRP A 1 106 ? 1.582 7.125 -12.788 1.00 81.81 106 TRP A C 1
ATOM 862 O O . TRP A 1 106 ? 0.981 6.739 -11.788 1.00 81.81 106 TRP A O 1
ATOM 872 N N . TRP A 1 107 ? 2.886 7.408 -12.789 1.00 84.62 107 TRP A N 1
ATOM 873 C CA . TRP A 1 107 ? 3.693 7.347 -11.574 1.00 84.62 107 TRP A CA 1
ATOM 874 C C . TRP A 1 107 ? 3.182 8.363 -10.549 1.00 84.62 107 TRP A C 1
ATOM 876 O O . TRP A 1 107 ? 2.919 8.014 -9.399 1.00 84.62 107 TRP A O 1
ATOM 886 N N . ARG A 1 108 ? 2.916 9.600 -10.995 1.00 86.75 108 ARG A N 1
ATOM 887 C CA . ARG A 1 108 ? 2.354 10.659 -10.140 1.00 86.75 108 ARG A CA 1
ATOM 888 C C . ARG A 1 108 ? 0.986 10.281 -9.587 1.00 86.75 108 ARG A C 1
ATOM 890 O O . ARG A 1 108 ? 0.728 10.505 -8.409 1.00 86.75 108 ARG A O 1
ATOM 897 N N . ALA A 1 109 ? 0.123 9.693 -10.417 1.00 87.62 109 ALA A N 1
ATOM 898 C CA . ALA A 1 109 ? -1.181 9.211 -9.978 1.00 87.62 109 ALA A CA 1
ATOM 899 C C . ALA A 1 109 ? -1.051 8.095 -8.929 1.00 87.62 109 ALA A C 1
ATOM 901 O O 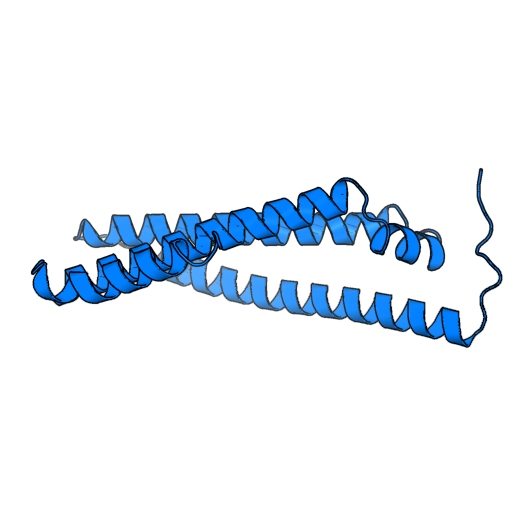. ALA A 1 109 ? -1.716 8.166 -7.898 1.00 87.62 109 ALA A O 1
ATOM 902 N N . ASN A 1 110 ? -0.173 7.108 -9.147 1.00 88.12 110 ASN A N 1
ATOM 903 C CA . ASN A 1 110 ? 0.075 6.033 -8.182 1.00 88.12 110 ASN A CA 1
ATOM 904 C C . ASN A 1 110 ? 0.589 6.590 -6.845 1.00 88.12 110 ASN A C 1
ATOM 906 O O . ASN A 1 110 ? 0.037 6.290 -5.787 1.00 88.12 110 ASN A O 1
ATOM 910 N N . TYR A 1 111 ? 1.588 7.476 -6.899 1.00 88.12 111 TYR A N 1
ATOM 911 C CA . TYR A 1 111 ? 2.150 8.129 -5.719 1.00 88.12 111 TYR A CA 1
ATOM 912 C C . TYR A 1 111 ? 1.100 8.942 -4.951 1.00 88.12 111 TYR A C 1
ATOM 914 O O . TYR A 1 111 ? 0.991 8.839 -3.727 1.00 88.12 111 TYR A O 1
ATOM 922 N N . PHE A 1 112 ? 0.292 9.727 -5.666 1.00 89.81 112 PHE A N 1
ATOM 923 C CA . PHE A 1 112 ? -0.760 10.540 -5.066 1.00 89.81 112 PHE A CA 1
ATOM 924 C C . PHE A 1 112 ? -1.834 9.679 -4.394 1.00 89.81 112 PHE A C 1
ATOM 926 O O . PHE A 1 112 ? -2.180 9.926 -3.240 1.00 89.81 112 PHE A O 1
ATOM 933 N N . VAL A 1 113 ? -2.324 8.633 -5.069 1.00 91.62 113 VAL A N 1
ATOM 934 C CA . VAL A 1 113 ? -3.318 7.722 -4.484 1.00 91.62 113 VAL A CA 1
ATOM 935 C C . VAL A 1 113 ? -2.747 7.008 -3.262 1.00 91.62 113 VAL A C 1
ATOM 937 O O . VAL A 1 113 ? -3.417 6.967 -2.231 1.00 91.62 113 VAL A O 1
ATOM 940 N N . GLY A 1 114 ? -1.513 6.505 -3.332 1.00 89.75 114 GLY A N 1
ATOM 941 C CA . GLY A 1 114 ? -0.832 5.884 -2.194 1.00 89.75 114 GLY A CA 1
ATOM 942 C C . GLY A 1 114 ? -0.709 6.829 -0.996 1.00 89.75 114 GLY A C 1
ATOM 943 O O . GLY A 1 114 ? -1.024 6.455 0.132 1.00 89.75 114 GLY A O 1
ATOM 944 N N . SER A 1 115 ? -0.342 8.086 -1.248 1.00 89.81 115 SER A N 1
ATOM 945 C CA . SER A 1 115 ? -0.199 9.111 -0.209 1.00 89.81 115 SER A CA 1
ATOM 946 C C . SER A 1 115 ? -1.538 9.453 0.452 1.00 89.81 115 SER A C 1
ATOM 948 O O . SER A 1 115 ? -1.643 9.482 1.677 1.00 89.81 115 SER A O 1
ATOM 950 N N . VAL A 1 116 ? -2.589 9.664 -0.347 1.00 91.62 116 VAL A N 1
ATOM 951 C CA . VAL A 1 116 ? -3.931 10.002 0.152 1.00 91.62 116 VAL A CA 1
ATOM 952 C C . VAL A 1 116 ? -4.545 8.829 0.913 1.00 91.62 116 VAL A C 1
ATOM 954 O O . VAL A 1 116 ? -5.023 8.997 2.033 1.00 91.62 116 VAL A O 1
ATOM 957 N N . THR A 1 117 ? -4.514 7.625 0.339 1.00 92.38 117 THR A N 1
ATOM 958 C CA . THR A 1 117 ? -5.055 6.419 0.988 1.00 92.38 117 THR A CA 1
ATOM 959 C C . THR A 1 117 ? -4.296 6.067 2.265 1.00 92.38 117 THR A C 1
ATOM 961 O O . THR A 1 117 ? -4.932 5.714 3.261 1.00 92.38 117 THR A O 1
ATOM 964 N N . GLY A 1 118 ? -2.970 6.226 2.274 1.00 89.62 118 GLY A N 1
ATOM 965 C CA . GLY A 1 118 ? -2.132 6.075 3.461 1.00 89.62 118 GLY A CA 1
ATOM 966 C C . GLY A 1 118 ? -2.497 7.079 4.552 1.00 89.62 118 GLY A C 1
ATOM 967 O O . GLY A 1 118 ? -2.776 6.678 5.679 1.00 89.62 118 GLY A O 1
ATOM 968 N N . GLY A 1 119 ? -2.603 8.365 4.205 1.00 90.88 119 GLY A N 1
ATOM 969 C CA . GLY A 1 119 ? -2.994 9.422 5.142 1.00 90.88 119 GLY A CA 1
ATOM 970 C C . GLY A 1 119 ? -4.372 9.187 5.767 1.00 90.88 119 GLY A C 1
ATOM 971 O O . GLY A 1 119 ? -4.518 9.238 6.988 1.00 90.88 119 GLY A O 1
ATOM 972 N N . ILE A 1 120 ? -5.377 8.844 4.953 1.00 91.75 120 ILE A N 1
ATOM 973 C CA . ILE A 1 120 ? -6.724 8.528 5.456 1.00 91.75 120 ILE A CA 1
ATOM 974 C C . ILE A 1 120 ? -6.684 7.284 6.354 1.00 91.75 120 ILE A C 1
ATOM 976 O O . ILE A 1 120 ? -7.336 7.263 7.397 1.00 91.75 120 ILE A O 1
ATOM 980 N N . SER A 1 121 ? -5.909 6.259 5.990 1.00 91.75 121 SER A N 1
ATOM 981 C CA . SER A 1 121 ? -5.782 5.043 6.799 1.00 91.75 121 SER A CA 1
ATOM 982 C C . SER A 1 121 ? -5.181 5.331 8.176 1.00 91.75 121 SER A C 1
ATOM 984 O O . SER A 1 121 ? -5.710 4.837 9.170 1.00 91.75 121 SER A O 1
ATOM 986 N N . THR A 1 122 ? -4.149 6.176 8.262 1.00 90.75 122 THR A N 1
ATOM 987 C CA . THR A 1 122 ? -3.560 6.610 9.541 1.00 90.75 122 THR A CA 1
ATOM 988 C C . THR A 1 122 ? -4.591 7.320 10.416 1.00 90.75 122 THR A C 1
ATOM 990 O O . THR A 1 122 ? -4.787 6.929 11.565 1.00 90.75 122 THR A O 1
ATOM 993 N N . LEU A 1 123 ? -5.340 8.276 9.854 1.00 89.88 123 LEU A N 1
ATOM 994 C CA . LEU A 1 123 ? -6.395 8.983 10.589 1.00 89.88 123 LEU A CA 1
ATOM 995 C C . LEU A 1 123 ? -7.476 8.028 11.112 1.00 89.88 123 LEU A C 1
ATOM 997 O O . LEU A 1 123 ? -7.928 8.154 12.250 1.00 89.88 123 LEU A O 1
ATOM 1001 N N . LEU A 1 124 ? -7.890 7.051 10.300 1.00 90.75 124 LEU A N 1
ATOM 1002 C CA . LEU A 1 124 ? -8.856 6.037 10.724 1.00 90.75 124 LEU A CA 1
ATOM 1003 C C . LEU A 1 124 ? -8.304 5.170 11.862 1.00 90.75 124 LEU A C 1
ATOM 1005 O O . LEU A 1 124 ? -9.038 4.878 12.805 1.00 90.75 124 LEU A O 1
ATOM 1009 N N . VAL A 1 125 ? -7.029 4.776 11.809 1.00 90.25 125 VAL A N 1
ATOM 1010 C CA . VAL A 1 125 ? -6.380 4.007 12.883 1.00 90.25 125 VAL A CA 1
ATOM 1011 C C . VAL A 1 125 ? -6.337 4.810 14.184 1.00 90.25 125 VAL A C 1
ATOM 1013 O O . VAL A 1 125 ? -6.726 4.279 15.227 1.00 90.25 125 VAL A O 1
ATOM 1016 N N . ASP A 1 126 ? -5.974 6.090 14.127 1.00 88.94 126 ASP A N 1
ATOM 1017 C CA . ASP A 1 126 ? -5.955 6.969 15.299 1.00 88.94 126 ASP A CA 1
ATOM 1018 C C . ASP A 1 126 ? -7.352 7.106 15.918 1.00 88.94 126 ASP A C 1
ATOM 1020 O O . ASP A 1 126 ? -7.527 6.948 17.130 1.00 88.94 126 ASP A O 1
ATOM 1024 N N . ILE A 1 127 ? -8.380 7.296 15.083 1.00 87.25 127 ILE A N 1
ATOM 1025 C CA . ILE A 1 127 ? -9.782 7.339 15.516 1.00 87.25 127 ILE A CA 1
ATOM 1026 C C . ILE A 1 127 ? -10.190 6.025 16.202 1.00 87.25 127 ILE A C 1
ATOM 1028 O O . ILE A 1 127 ? -10.853 6.056 17.243 1.00 87.25 127 ILE A O 1
ATOM 1032 N N . ILE A 1 128 ? -9.797 4.865 15.661 1.00 88.94 128 ILE A N 1
ATOM 1033 C CA . ILE A 1 128 ? -10.088 3.554 16.266 1.00 88.94 128 ILE A CA 1
ATOM 1034 C C . ILE A 1 128 ? -9.419 3.431 17.638 1.00 88.94 128 ILE A C 1
ATOM 1036 O O . ILE A 1 128 ? -10.068 2.974 18.583 1.00 88.94 128 ILE A O 1
ATOM 1040 N N . ILE A 1 129 ? -8.151 3.835 17.769 1.00 86.81 129 ILE A N 1
ATOM 1041 C CA . ILE A 1 129 ? -7.404 3.786 19.035 1.00 86.81 129 ILE A CA 1
ATOM 1042 C C . ILE A 1 129 ? -8.074 4.688 20.075 1.00 86.81 129 ILE A C 1
ATOM 1044 O O . ILE A 1 129 ? -8.403 4.220 21.167 1.00 86.81 129 ILE A O 1
ATOM 1048 N N . ILE A 1 130 ? -8.369 5.942 19.719 1.00 85.44 130 ILE A N 1
ATOM 1049 C CA . ILE A 1 130 ? -9.064 6.903 20.589 1.00 85.44 130 ILE A CA 1
ATOM 1050 C C . ILE A 1 130 ? -10.414 6.335 21.045 1.00 85.44 130 ILE A C 1
ATOM 1052 O O . ILE A 1 130 ? -10.742 6.358 22.235 1.00 85.44 130 ILE A O 1
ATOM 1056 N N . TRP A 1 131 ? -11.185 5.762 20.120 1.00 83.62 131 TRP A N 1
ATOM 1057 C CA . TRP A 1 131 ? -12.481 5.159 20.422 1.00 83.62 131 TRP A CA 1
ATOM 1058 C C . TRP A 1 131 ? -12.370 3.938 21.354 1.00 83.62 131 TRP A C 1
ATOM 1060 O O . TRP A 1 131 ? -13.202 3.761 22.254 1.00 83.62 131 TRP A O 1
ATOM 1070 N N . ARG A 1 132 ? -11.336 3.100 21.185 1.00 82.00 132 ARG A N 1
ATOM 1071 C CA . ARG A 1 132 ? -11.046 1.962 22.075 1.00 82.00 132 ARG A CA 1
ATOM 1072 C C . ARG A 1 132 ? -10.672 2.436 23.476 1.00 82.00 132 ARG A C 1
ATOM 1074 O O . ARG A 1 132 ? -11.247 1.930 24.438 1.00 82.00 132 ARG A O 1
ATOM 1081 N N . CYS A 1 133 ? -9.790 3.428 23.593 1.00 80.12 133 CYS A N 1
ATOM 1082 C CA . CYS A 1 133 ? -9.416 4.040 24.870 1.00 80.12 133 CYS A CA 1
ATOM 1083 C C . CYS A 1 133 ? -10.639 4.615 25.597 1.00 80.12 133 CYS A C 1
ATOM 1085 O O . CYS A 1 133 ? -10.833 4.361 26.784 1.00 80.12 133 CYS A O 1
ATOM 1087 N N . TRP A 1 134 ? -11.518 5.312 24.873 1.00 77.50 134 TRP A N 1
ATOM 1088 C CA . TRP A 1 134 ? -12.758 5.855 25.428 1.00 77.50 134 TRP A CA 1
ATOM 1089 C C . TRP A 1 134 ? -13.737 4.772 25.904 1.00 77.50 134 TRP A C 1
ATOM 1091 O O . TRP A 1 134 ? -14.369 4.914 26.952 1.00 77.50 134 TRP A O 1
ATOM 1101 N N . THR A 1 135 ? -13.851 3.672 25.155 1.00 76.88 135 THR A N 1
ATOM 1102 C CA . THR A 1 135 ? -14.714 2.537 25.517 1.00 76.88 135 THR A CA 1
ATOM 1103 C C . THR A 1 135 ? -14.197 1.785 26.747 1.00 76.88 135 THR A C 1
ATOM 1105 O O . THR A 1 135 ? -15.008 1.298 27.532 1.00 76.88 135 THR A O 1
ATOM 1108 N N . LEU A 1 136 ? -12.873 1.690 26.924 1.00 77.44 136 LEU A N 1
ATOM 1109 C CA . LEU A 1 136 ? -12.241 1.015 28.065 1.00 77.44 136 LEU A CA 1
ATOM 1110 C C . LEU A 1 136 ? -12.407 1.787 29.381 1.00 77.44 136 LEU A C 1
ATOM 1112 O O . LEU A 1 136 ? -12.595 1.168 30.422 1.00 77.44 136 LEU A O 1
ATOM 1116 N N . TRP A 1 137 ? -12.393 3.121 29.335 1.00 74.56 137 TRP A N 1
ATOM 1117 C CA . TRP A 1 137 ? -12.536 3.989 30.514 1.00 74.56 137 TRP A CA 1
ATOM 1118 C C . TRP A 1 137 ? -13.989 4.355 30.856 1.00 74.56 137 TRP A C 1
ATOM 1120 O O . TRP A 1 137 ? -14.251 5.413 31.426 1.00 74.56 137 TRP A O 1
ATOM 1130 N N . ASP A 1 138 ? -14.946 3.507 30.467 1.00 71.62 138 ASP A N 1
ATOM 1131 C CA . ASP A 1 138 ? -16.387 3.700 30.683 1.00 71.62 138 ASP A CA 1
ATOM 1132 C C . ASP A 1 138 ? -16.871 5.126 30.356 1.00 71.62 138 ASP A C 1
ATOM 1134 O O . ASP A 1 138 ? -17.616 5.756 31.104 1.00 71.62 138 ASP A O 1
ATOM 1138 N N . ARG A 1 139 ? -16.427 5.670 29.210 1.00 62.53 139 ARG A N 1
ATOM 1139 C CA . ARG A 1 139 ? -16.837 6.996 28.711 1.00 62.53 139 ARG A CA 1
ATOM 1140 C C . ARG A 1 139 ? -16.264 8.204 29.474 1.00 62.53 139 ARG A C 1
ATOM 1142 O O . ARG A 1 139 ? -16.675 9.334 29.194 1.00 62.53 139 ARG A O 1
ATOM 1149 N N . GLN A 1 140 ? -15.314 8.020 30.396 1.00 67.62 140 GLN A N 1
ATOM 1150 C CA . GLN A 1 140 ? -14.686 9.122 31.134 1.00 67.62 140 GLN A CA 1
ATOM 1151 C C . GLN A 1 140 ? -13.648 9.878 30.280 1.00 67.62 140 GLN A C 1
ATOM 1153 O O . GLN A 1 140 ? -12.600 9.354 29.911 1.00 67.62 140 GLN A O 1
ATOM 1158 N N . TRP A 1 141 ? -13.908 11.162 30.010 1.00 63.78 141 TRP A N 1
ATOM 1159 C CA . TRP A 1 141 ? -13.095 12.028 29.137 1.00 63.78 141 TRP A CA 1
ATOM 1160 C C . TRP A 1 141 ? -11.665 12.314 29.628 1.00 63.78 141 TRP A C 1
ATOM 1162 O O . TRP A 1 141 ? -10.827 12.750 28.843 1.00 63.78 141 TRP A O 1
ATOM 1172 N N . ARG A 1 142 ? -11.354 12.054 30.905 1.00 60.44 142 ARG A N 1
ATOM 1173 C CA . ARG A 1 142 ? -10.047 12.387 31.500 1.00 60.44 142 ARG A CA 1
ATOM 1174 C C . ARG A 1 142 ? -8.877 11.555 30.959 1.00 60.44 142 ARG A C 1
ATOM 1176 O O . ARG A 1 142 ? -7.759 12.049 30.981 1.00 60.44 142 ARG A O 1
ATOM 1183 N N . ALA A 1 143 ? -9.118 10.342 30.459 1.00 57.38 143 ALA A N 1
ATOM 1184 C CA . ALA A 1 143 ? -8.079 9.483 29.873 1.00 57.38 143 ALA A CA 1
ATOM 1185 C C . ALA A 1 143 ? -7.917 9.667 28.348 1.00 57.38 143 ALA A C 1
ATOM 1187 O O . ALA A 1 143 ? -6.937 9.215 27.763 1.00 57.38 143 ALA A O 1
ATOM 1188 N N . VAL A 1 144 ? -8.870 10.345 27.698 1.00 58.06 144 VAL A N 1
ATOM 1189 C CA . VAL A 1 144 ? -8.914 10.541 26.236 1.00 58.06 144 VAL A CA 1
ATOM 1190 C C . VAL A 1 144 ? -8.154 11.800 25.795 1.00 58.06 144 VAL A C 1
ATOM 1192 O O . VAL A 1 144 ? -7.828 11.955 24.622 1.00 58.06 144 VAL A O 1
ATOM 1195 N N . SER A 1 145 ? -7.802 12.682 26.731 1.00 63.34 145 SER A N 1
ATOM 1196 C CA . SER A 1 145 ? -7.038 13.902 26.454 1.00 63.34 145 SER A CA 1
ATOM 1197 C C . SER A 1 145 ? -5.616 13.623 25.958 1.00 63.34 145 SER A C 1
ATOM 1199 O O . SER A 1 145 ? -5.165 14.301 25.042 1.00 63.34 145 SER A O 1
ATOM 1201 N N . ILE A 1 146 ? -4.924 12.615 26.504 1.00 67.00 146 ILE A N 1
ATOM 1202 C CA . ILE A 1 146 ? -3.522 12.326 26.151 1.00 67.00 146 ILE A CA 1
ATOM 1203 C C . ILE A 1 146 ? -3.385 11.907 24.671 1.00 67.00 146 ILE A C 1
ATOM 1205 O O . ILE A 1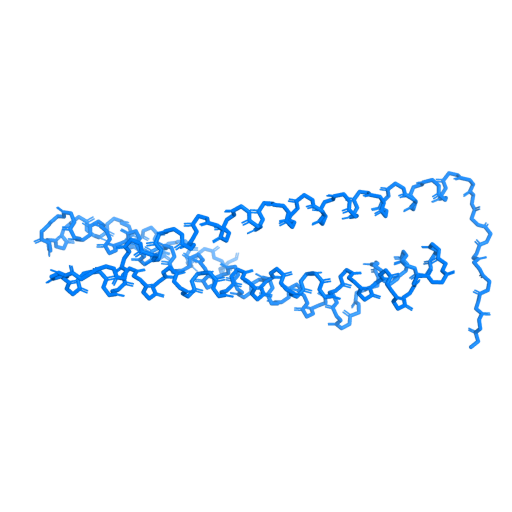 146 ? -2.616 12.551 23.959 1.00 67.00 146 ILE A O 1
ATOM 1209 N N . PRO A 1 147 ? -4.156 10.927 24.150 1.00 65.19 147 PRO A N 1
ATOM 1210 C CA . PRO A 1 147 ? -4.089 10.560 22.733 1.00 65.19 147 PRO A CA 1
ATOM 1211 C C . PRO A 1 147 ? -4.519 11.686 21.783 1.00 65.19 147 PRO A C 1
ATOM 1213 O O . PRO A 1 147 ? -3.930 11.835 20.718 1.00 65.19 147 PRO A O 1
ATOM 1216 N N . ILE A 1 148 ? -5.515 12.498 22.165 1.00 68.06 148 ILE A N 1
ATOM 1217 C CA . ILE A 1 148 ? -5.973 13.639 21.354 1.00 68.06 148 ILE A CA 1
ATOM 1218 C C . ILE A 1 148 ? -4.872 14.693 21.234 1.00 68.06 148 ILE A C 1
ATOM 1220 O O . ILE A 1 148 ? -4.621 15.183 20.138 1.00 68.06 148 ILE A O 1
ATOM 1224 N N . ILE A 1 149 ? -4.200 15.029 22.340 1.00 69.12 149 ILE A N 1
ATOM 1225 C CA . ILE A 1 149 ? -3.091 15.989 22.321 1.00 69.12 149 ILE A CA 1
ATOM 1226 C C . ILE A 1 149 ? -1.972 15.466 21.417 1.00 69.12 149 ILE A C 1
ATOM 1228 O O . ILE A 1 149 ? -1.509 16.211 20.559 1.00 69.12 149 ILE A O 1
ATOM 1232 N N . CYS A 1 150 ? -1.601 14.186 21.535 1.00 65.44 150 CYS A N 1
ATOM 1233 C CA . CYS A 1 150 ? -0.587 13.576 20.673 1.00 65.44 150 CYS A CA 1
ATOM 1234 C C . CYS A 1 150 ? -0.970 13.622 19.183 1.00 65.44 150 CYS A C 1
ATOM 1236 O O . CYS A 1 150 ? -0.137 14.008 18.360 1.00 65.44 150 CYS A O 1
ATOM 1238 N N . ALA A 1 151 ? -2.223 13.305 18.838 1.00 66.06 151 ALA A N 1
ATOM 1239 C CA . ALA A 1 151 ? -2.717 13.365 17.461 1.00 66.06 151 ALA A CA 1
ATOM 1240 C C . ALA A 1 151 ? -2.682 14.798 16.894 1.00 66.06 151 ALA A C 1
ATOM 1242 O O . ALA A 1 151 ? -2.194 15.013 15.787 1.00 66.06 151 ALA A O 1
ATOM 1243 N N . VAL A 1 152 ? -3.109 15.794 17.679 1.00 67.75 152 VAL A N 1
ATOM 1244 C CA . VAL A 1 152 ? -3.093 17.213 17.276 1.00 67.75 152 VAL A CA 1
ATOM 1245 C C . VAL A 1 152 ? -1.662 17.740 17.114 1.00 67.75 152 VAL A C 1
ATOM 1247 O O . VAL A 1 152 ? -1.370 18.451 16.151 1.00 67.75 152 VAL A O 1
ATOM 1250 N N . THR A 1 153 ? -0.738 17.364 18.005 1.00 65.94 153 THR A N 1
ATOM 1251 C CA . THR A 1 153 ? 0.676 17.764 17.884 1.00 65.94 153 THR A CA 1
ATOM 1252 C C . THR A 1 153 ? 1.380 17.122 16.689 1.00 65.94 153 THR A C 1
ATOM 1254 O O . THR A 1 153 ? 2.247 17.759 16.098 1.00 65.94 153 THR A O 1
ATOM 1257 N N . GLY A 1 154 ? 0.995 15.903 16.296 1.00 58.72 154 GLY A N 1
ATOM 1258 C CA . GLY A 1 154 ? 1.527 15.250 15.098 1.00 58.72 154 GLY A CA 1
ATOM 1259 C C . GLY A 1 154 ? 1.105 15.954 13.807 1.00 58.72 154 GLY A C 1
ATOM 1260 O O . GLY A 1 154 ? 1.909 16.078 12.890 1.00 58.72 154 GLY A O 1
ATOM 1261 N N . THR A 1 155 ? -0.122 16.484 13.755 1.00 58.22 155 THR A N 1
ATOM 1262 C CA . THR A 1 155 ? -0.618 17.241 12.592 1.00 58.22 155 THR A CA 1
ATOM 1263 C C . THR A 1 155 ? -0.087 18.673 12.508 1.00 58.22 155 THR A C 1
ATOM 1265 O O . THR A 1 155 ? -0.046 19.231 11.421 1.00 58.22 155 THR A O 1
ATOM 1268 N N . GLY A 1 156 ? 0.333 19.273 13.628 1.00 52.12 156 GLY A N 1
ATOM 1269 C CA . GLY A 1 156 ? 0.810 20.663 13.675 1.00 52.12 156 GLY A CA 1
ATOM 1270 C C . GLY A 1 156 ? 2.301 20.865 13.377 1.00 52.12 156 GLY A C 1
ATOM 1271 O O . GLY A 1 156 ? 2.728 22.001 13.213 1.00 52.12 156 GLY A O 1
ATOM 1272 N N . HIS A 1 157 ? 3.101 19.795 13.312 1.00 46.97 157 HIS A N 1
ATOM 1273 C CA . HIS A 1 157 ? 4.546 19.869 13.030 1.00 46.97 157 HIS A CA 1
ATOM 1274 C C . HIS A 1 157 ? 4.910 19.623 11.554 1.00 46.97 157 HIS A C 1
ATOM 1276 O O . HIS A 1 157 ? 6.090 19.512 11.235 1.00 46.97 157 HIS A O 1
ATOM 1282 N N . ALA A 1 158 ? 3.922 19.531 10.657 1.00 47.78 158 ALA A N 1
ATOM 1283 C CA . ALA A 1 158 ? 4.150 19.436 9.212 1.00 47.78 158 ALA A CA 1
ATOM 1284 C C . ALA A 1 158 ? 4.178 20.807 8.498 1.00 47.78 158 ALA A C 1
ATOM 1286 O O . ALA A 1 158 ? 4.420 20.838 7.295 1.00 47.78 158 ALA A O 1
ATOM 1287 N N . ASP A 1 159 ? 3.978 21.916 9.227 1.00 44.69 159 ASP A N 1
ATOM 1288 C CA . ASP A 1 159 ? 3.843 23.273 8.666 1.00 44.69 159 ASP A CA 1
ATOM 1289 C C . ASP A 1 159 ? 4.907 24.284 9.170 1.00 44.69 159 ASP A C 1
ATOM 1291 O O . ASP A 1 159 ? 4.587 25.457 9.383 1.00 44.69 159 ASP A O 1
ATOM 1295 N N . VAL A 1 160 ? 6.174 23.880 9.364 1.00 38.03 160 VAL A N 1
ATOM 1296 C CA . VAL A 1 160 ? 7.302 24.829 9.563 1.00 38.03 160 VAL A CA 1
ATOM 1297 C C . VAL A 1 160 ? 8.530 24.423 8.761 1.00 38.03 160 VAL A C 1
ATOM 1299 O O . VAL A 1 160 ? 8.965 23.261 8.907 1.00 38.03 160 VAL A O 1
#

Radius of gyration: 22.21 Å; chains: 1; bounding box: 54×39×66 Å

Foldseek 3Di:
DDDDPDPDDPVVVVVLVVVLVVLVVVLVVVVVVLVVVVVVLVVVLVVLPPDDDDPVSVLVNVLSVLLNVLVVQLNVLSVVLLCCLCPVQVPDSVSSVCSVPPPDPSVVVSVVSNVVSVVVNVVSVLVVVLVVQCVVVVNDCPRSVVSVVVVVVVVVVVPD